Protein AF-A0A7X0D2J7-F1 (afdb_monomer_lite)

pLDDT: mean 70.95, std 14.41, range [35.81, 85.94]

Secondary structure (DSSP, 8-state):
----GGGS--HHHHHHHHHHHHHHHHHTT--SS-HHHHHHHHHHHHHHHTT---HHHHHHHHHHHGGGTT-

Radius of gyration: 12.38 Å; chains: 1; bounding box: 36×21×31 Å

Organism: NCBI:txid1737357

Foldseek 3Di:
DPPPLVVVQDVVQVVLLVVLLVVVCVVVVPDPPDVVSVVLSVLLSVVVVVPPSDSVVSNVVVVVVVVVVPD

Structure (mmCIF, N/CA/C/O backbone):
data_AF-A0A7X0D2J7-F1
#
_entry.id   AF-A0A7X0D2J7-F1
#
loop_
_atom_site.group_PDB
_atom_site.id
_atom_site.type_symbol
_atom_site.label_atom_id
_atom_site.label_alt_id
_atom_site.label_comp_id
_atom_site.label_asym_id
_atom_site.label_entity_id
_atom_site.label_seq_id
_atom_site.pdbx_PDB_ins_code
_atom_site.Cartn_x
_atom_site.Cartn_y
_atom_site.Cartn_z
_atom_site.occupancy
_atom_site.B_iso_or_equiv
_atom_site.auth_seq_id
_atom_site.auth_comp_id
_atom_site.auth_asym_id
_atom_site.auth_atom_id
_atom_site.pdbx_PDB_model_num
ATOM 1 N N . MET A 1 1 ? 25.396 -5.724 -0.256 1.00 36.19 1 MET A N 1
ATOM 2 C CA . MET A 1 1 ? 24.648 -5.414 -1.492 1.00 36.19 1 MET A CA 1
ATOM 3 C C . MET A 1 1 ? 23.228 -5.064 -1.082 1.00 36.19 1 MET A C 1
ATOM 5 O O . MET A 1 1 ? 22.511 -5.949 -0.642 1.00 36.19 1 MET A O 1
ATOM 9 N N . TYR A 1 2 ? 22.870 -3.779 -1.105 1.00 40.16 2 TYR A N 1
ATOM 10 C CA . TYR A 1 2 ? 21.489 -3.342 -0.888 1.00 40.16 2 TYR A CA 1
ATOM 11 C C . TYR A 1 2 ? 20.742 -3.552 -2.205 1.00 40.16 2 TYR A C 1
ATOM 13 O O . TYR A 1 2 ? 21.089 -2.922 -3.199 1.00 40.16 2 TYR A O 1
ATOM 21 N N . PHE A 1 3 ? 19.783 -4.478 -2.230 1.00 42.06 3 PHE A N 1
ATOM 22 C CA . PHE A 1 3 ? 18.862 -4.629 -3.354 1.00 42.06 3 PHE A CA 1
ATOM 23 C C . PHE A 1 3 ? 18.031 -3.349 -3.441 1.00 42.06 3 PHE A C 1
ATOM 25 O O . PHE A 1 3 ? 17.152 -3.104 -2.614 1.00 42.06 3 PHE A O 1
ATOM 32 N N . THR A 1 4 ? 18.344 -2.499 -4.412 1.00 45.66 4 THR A N 1
ATOM 33 C CA . THR A 1 4 ? 17.577 -1.304 -4.741 1.00 45.66 4 THR A CA 1
ATOM 34 C C . THR A 1 4 ? 16.271 -1.737 -5.405 1.00 45.66 4 THR A C 1
ATOM 36 O O . THR A 1 4 ? 16.094 -1.631 -6.610 1.00 45.66 4 THR A O 1
ATOM 39 N N . ALA A 1 5 ? 15.306 -2.198 -4.603 1.00 50.19 5 ALA A N 1
ATOM 40 C CA . ALA A 1 5 ? 13.918 -2.402 -5.038 1.00 50.19 5 ALA A CA 1
ATOM 41 C C . ALA A 1 5 ? 13.292 -1.121 -5.641 1.00 50.19 5 ALA A C 1
ATOM 43 O O . ALA A 1 5 ? 12.279 -1.179 -6.330 1.00 50.19 5 ALA A O 1
ATOM 44 N N . PHE A 1 6 ? 13.934 0.030 -5.423 1.00 48.59 6 PHE A N 1
ATOM 45 C CA . PHE A 1 6 ? 13.617 1.313 -6.041 1.00 48.59 6 PHE A CA 1
ATOM 46 C C . PHE A 1 6 ? 13.915 1.391 -7.545 1.00 48.59 6 PHE A C 1
ATOM 48 O O . PHE A 1 6 ? 13.333 2.240 -8.207 1.00 48.59 6 PHE A O 1
ATOM 55 N N . GLU A 1 7 ? 14.772 0.533 -8.107 1.00 49.06 7 GLU A N 1
ATOM 56 C CA . GLU A 1 7 ? 15.112 0.592 -9.540 1.00 49.06 7 GLU A CA 1
ATOM 57 C C . GLU A 1 7 ? 14.030 -0.049 -10.434 1.00 49.06 7 GLU A C 1
ATOM 59 O O . GLU A 1 7 ? 13.977 0.212 -11.630 1.00 49.06 7 GLU A O 1
ATOM 64 N N . ALA A 1 8 ? 13.125 -0.848 -9.849 1.00 60.19 8 ALA A N 1
ATOM 65 C CA . ALA A 1 8 ? 12.053 -1.553 -10.561 1.00 60.19 8 ALA A CA 1
ATOM 66 C C . ALA A 1 8 ? 10.670 -0.877 -10.465 1.00 60.19 8 ALA A C 1
ATOM 68 O O . ALA A 1 8 ? 9.723 -1.335 -11.106 1.00 60.19 8 ALA A O 1
ATOM 69 N N . LEU A 1 9 ? 10.536 0.171 -9.645 1.00 65.31 9 LEU A N 1
ATOM 70 C CA . LEU A 1 9 ? 9.281 0.892 -9.446 1.00 65.31 9 LEU A CA 1
ATOM 71 C C . LEU A 1 9 ? 9.260 2.130 -10.335 1.00 65.31 9 LEU A C 1
ATOM 73 O O . LEU A 1 9 ? 9.930 3.125 -10.052 1.00 65.31 9 LEU A O 1
ATOM 77 N N . GLU A 1 10 ? 8.467 2.090 -11.403 1.00 74.19 10 GLU A N 1
ATOM 78 C CA . GLU A 1 10 ? 8.252 3.277 -12.218 1.00 74.19 10 GLU A CA 1
ATOM 79 C C . GLU A 1 10 ? 7.515 4.349 -11.391 1.00 74.19 10 GLU A C 1
ATOM 81 O O . GLU A 1 10 ? 6.729 4.029 -10.495 1.00 74.19 10 GLU A O 1
ATOM 86 N N . PRO A 1 11 ? 7.681 5.649 -11.692 1.00 76.06 11 PRO A N 1
ATOM 87 C CA . PRO A 1 11 ? 6.941 6.711 -11.001 1.00 76.06 11 PRO A CA 1
ATOM 88 C C . PRO A 1 11 ? 5.414 6.518 -11.068 1.00 76.06 11 PRO A C 1
ATOM 90 O O . PRO A 1 11 ? 4.682 6.920 -10.160 1.00 76.06 11 PRO A O 1
ATOM 93 N N . ARG A 1 12 ? 4.923 5.845 -12.115 1.00 78.12 12 ARG A N 1
ATOM 94 C CA . ARG A 1 12 ? 3.521 5.434 -12.250 1.00 78.12 12 ARG A CA 1
ATOM 95 C C . ARG A 1 12 ? 3.121 4.349 -11.242 1.00 78.12 12 ARG A C 1
ATOM 97 O O . ARG A 1 12 ? 2.014 4.397 -10.701 1.00 78.12 12 ARG A O 1
ATOM 104 N N . ASP A 1 13 ? 4.019 3.412 -10.965 1.00 79.62 13 ASP A N 1
ATOM 105 C CA . ASP A 1 13 ? 3.817 2.350 -9.980 1.00 79.62 13 ASP A CA 1
ATOM 106 C C . ASP A 1 13 ? 3.777 2.953 -8.576 1.00 79.62 13 ASP A C 1
ATOM 108 O O . ASP A 1 13 ? 2.828 2.722 -7.834 1.00 79.62 13 ASP A O 1
ATOM 112 N N . LEU A 1 14 ? 4.722 3.845 -8.257 1.00 80.62 14 LEU A N 1
ATOM 113 C CA . LEU A 1 14 ? 4.725 4.597 -6.996 1.00 80.62 14 LEU A CA 1
ATOM 114 C C . LEU A 1 14 ? 3.447 5.419 -6.805 1.00 80.62 14 LEU A C 1
ATOM 116 O O . LEU A 1 14 ? 2.902 5.461 -5.703 1.00 80.62 14 LEU A O 1
ATOM 120 N N . THR A 1 15 ? 2.939 6.042 -7.871 1.00 83.44 15 THR A N 1
ATOM 121 C CA . THR A 1 15 ? 1.665 6.776 -7.823 1.00 83.44 15 THR A CA 1
ATOM 122 C C . THR A 1 15 ? 0.509 5.837 -7.486 1.00 83.44 15 THR A C 1
ATOM 124 O O . THR A 1 15 ? -0.295 6.145 -6.612 1.00 83.44 15 THR A O 1
ATOM 127 N N . THR A 1 16 ? 0.463 4.664 -8.122 1.00 83.00 16 THR A N 1
ATOM 128 C CA . THR A 1 16 ? -0.572 3.648 -7.876 1.00 83.00 16 THR A CA 1
ATOM 129 C C . THR A 1 16 ? -0.507 3.131 -6.442 1.00 83.00 16 THR A C 1
ATOM 131 O O . THR A 1 16 ? -1.526 3.081 -5.757 1.00 83.00 16 THR A O 1
ATOM 134 N N . LEU A 1 17 ? 0.694 2.800 -5.966 1.00 83.88 17 LEU A N 1
ATOM 135 C CA . LEU A 1 17 ? 0.931 2.330 -4.606 1.00 83.88 17 LEU A CA 1
ATOM 136 C C . LEU A 1 17 ? 0.501 3.374 -3.574 1.00 83.88 17 LEU A C 1
ATOM 138 O O . LEU A 1 17 ? -0.199 3.049 -2.618 1.00 83.88 17 LEU A O 1
ATOM 142 N N . LYS A 1 18 ? 0.852 4.642 -3.803 1.00 85.00 18 LYS A N 1
ATOM 143 C CA . LYS A 1 18 ? 0.457 5.751 -2.936 1.00 85.00 18 LYS A CA 1
ATOM 144 C C . LYS A 1 18 ? -1.059 5.945 -2.909 1.00 85.00 18 LYS A C 1
ATOM 146 O O . LYS A 1 18 ? -1.615 6.073 -1.825 1.00 85.00 18 LYS A O 1
ATOM 151 N N . THR A 1 19 ? -1.733 5.909 -4.060 1.00 85.94 19 THR A N 1
ATOM 152 C CA . THR A 1 19 ? -3.201 5.993 -4.120 1.00 85.94 19 THR A CA 1
ATOM 153 C C . THR A 1 19 ? -3.851 4.859 -3.333 1.00 85.94 19 THR A C 1
ATOM 155 O O . THR A 1 19 ? -4.722 5.119 -2.509 1.00 85.94 19 THR A O 1
ATOM 158 N N . VAL A 1 20 ? -3.392 3.618 -3.516 1.00 84.44 20 VAL A N 1
ATOM 159 C CA . VAL A 1 20 ? -3.933 2.467 -2.779 1.00 84.44 20 VAL A CA 1
ATOM 160 C C . VAL A 1 20 ? -3.681 2.603 -1.276 1.00 84.44 20 VAL A C 1
ATOM 162 O O . VAL A 1 20 ? -4.584 2.330 -0.489 1.00 84.44 20 VAL A O 1
ATOM 165 N N . LEU A 1 21 ? -2.494 3.058 -0.870 1.00 83.31 21 LEU A N 1
ATOM 166 C CA . LEU A 1 21 ? -2.158 3.298 0.533 1.00 83.31 21 LEU A CA 1
ATOM 167 C C . LEU A 1 21 ? -3.035 4.392 1.156 1.00 83.31 21 LEU A C 1
ATOM 169 O O . LEU A 1 21 ? -3.522 4.214 2.268 1.00 83.31 21 LEU A O 1
ATOM 173 N N . GLU A 1 22 ? -3.262 5.508 0.458 1.00 83.25 22 GLU A N 1
ATOM 174 C CA . GLU A 1 22 ? -4.138 6.587 0.931 1.00 83.25 22 GLU A CA 1
ATOM 175 C C . GLU A 1 22 ? -5.593 6.125 1.053 1.00 83.25 22 GLU A C 1
ATOM 177 O O . GLU A 1 22 ? -6.251 6.422 2.048 1.00 83.25 22 GLU A O 1
ATOM 182 N N . GLU A 1 23 ? -6.084 5.345 0.091 1.00 83.94 23 GLU A N 1
ATOM 183 C CA . GLU A 1 23 ? -7.421 4.756 0.164 1.00 83.94 23 GLU A CA 1
ATOM 184 C C . GLU A 1 23 ? -7.550 3.781 1.337 1.00 83.94 23 GLU A C 1
ATOM 186 O O . GLU A 1 23 ? -8.527 3.852 2.074 1.00 83.94 23 GLU A O 1
ATOM 191 N N . LEU A 1 24 ? -6.562 2.908 1.556 1.00 79.62 24 LEU A N 1
ATOM 192 C CA . LEU A 1 24 ? -6.552 1.982 2.694 1.00 79.62 24 LEU A CA 1
ATOM 193 C C . LEU A 1 24 ? -6.441 2.715 4.028 1.00 79.62 24 LEU A C 1
ATOM 195 O O . LEU A 1 24 ? -7.089 2.332 4.998 1.00 79.62 24 LEU A O 1
ATOM 199 N N . ARG A 1 25 ? -5.657 3.792 4.075 1.00 78.81 25 ARG A N 1
ATOM 200 C CA . ARG A 1 25 ? -5.552 4.661 5.245 1.00 78.81 25 ARG A CA 1
ATOM 201 C C . ARG A 1 25 ? -6.904 5.289 5.587 1.00 78.81 25 ARG A C 1
ATOM 203 O O . ARG A 1 25 ? -7.273 5.300 6.758 1.00 78.81 25 ARG A O 1
ATOM 210 N N . LEU A 1 26 ? -7.625 5.810 4.591 1.00 80.31 26 LEU A N 1
ATOM 211 C CA . LEU A 1 26 ? -8.957 6.396 4.773 1.00 80.31 26 LEU A CA 1
ATOM 212 C C . LEU A 1 26 ? -9.996 5.340 5.169 1.00 80.31 26 LEU A C 1
ATOM 214 O O . LEU A 1 26 ? -10.768 5.582 6.092 1.00 80.31 26 LEU A O 1
ATOM 218 N N . ASP A 1 27 ? -9.980 4.175 4.520 1.00 78.00 27 ASP A N 1
ATOM 219 C CA . ASP A 1 27 ? -10.882 3.048 4.800 1.00 78.00 27 ASP A CA 1
ATOM 220 C C . ASP A 1 27 ? -10.711 2.527 6.236 1.00 78.00 27 ASP A C 1
ATOM 222 O O . ASP A 1 27 ? -11.693 2.258 6.924 1.00 78.00 27 ASP A O 1
ATOM 226 N N . ARG A 1 28 ? -9.466 2.471 6.728 1.00 70.12 28 ARG A N 1
ATOM 227 C CA . ARG A 1 28 ? -9.141 2.047 8.100 1.00 70.12 28 ARG A CA 1
ATOM 228 C C . ARG A 1 28 ? -9.222 3.161 9.144 1.00 70.12 28 ARG A C 1
ATOM 230 O O . ARG A 1 28 ? -9.068 2.886 10.329 1.00 70.12 28 ARG A O 1
ATOM 237 N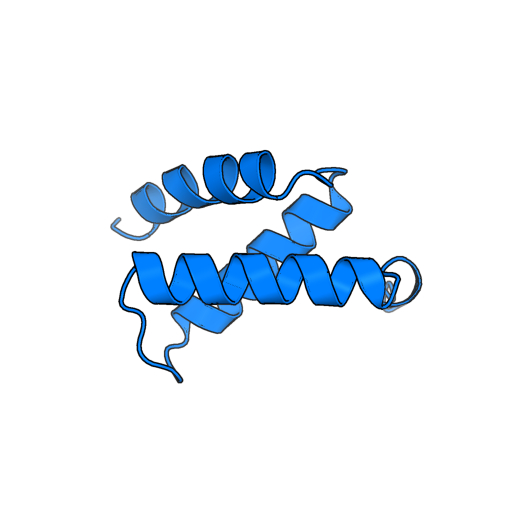 N . GLY A 1 29 ? -9.422 4.414 8.734 1.00 71.56 29 GLY A N 1
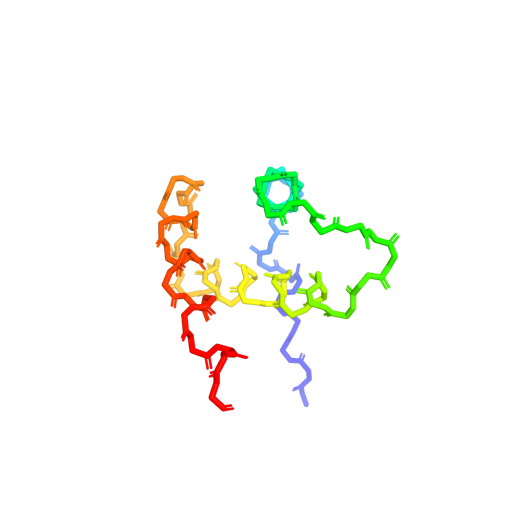ATOM 238 C CA . GLY A 1 29 ? -9.413 5.558 9.649 1.00 71.56 29 GLY A CA 1
ATOM 239 C C . GLY A 1 29 ? -8.060 5.804 10.332 1.00 71.56 29 GLY A C 1
ATOM 240 O O . GLY A 1 29 ? -8.024 6.391 11.412 1.00 71.56 29 GLY A O 1
ATOM 241 N N . ILE A 1 30 ? -6.948 5.368 9.728 1.00 68.69 30 ILE A N 1
ATOM 242 C CA . ILE A 1 30 ? -5.604 5.535 10.297 1.00 68.69 30 ILE A CA 1
ATOM 243 C C . ILE A 1 30 ? -5.184 7.005 10.170 1.00 68.69 30 ILE A C 1
ATOM 245 O O . ILE A 1 30 ? -5.009 7.561 9.075 1.00 68.69 30 ILE A O 1
ATOM 249 N N . ILE A 1 31 ? -5.003 7.660 11.313 1.00 67.62 31 ILE A N 1
ATOM 250 C CA . ILE A 1 31 ? -4.558 9.050 11.385 1.00 67.62 31 ILE A CA 1
ATOM 251 C C . ILE A 1 31 ? -3.029 9.048 11.404 1.00 67.62 31 ILE A C 1
ATOM 253 O O . ILE A 1 31 ? -2.417 8.562 12.343 1.00 67.62 31 ILE A O 1
ATOM 257 N N . ALA A 1 32 ? -2.394 9.587 10.360 1.00 58.62 32 ALA A N 1
ATOM 258 C CA . ALA A 1 32 ? -0.943 9.759 10.356 1.00 58.62 32 ALA A CA 1
ATOM 259 C C . ALA A 1 32 ? -0.509 10.704 11.498 1.00 58.62 32 ALA A C 1
ATOM 261 O O . ALA A 1 32 ? -1.206 11.698 11.729 1.00 58.62 32 ALA A O 1
ATOM 262 N N . PRO A 1 33 ? 0.643 10.476 12.155 1.00 57.47 33 PRO A N 1
ATOM 263 C CA . PRO A 1 33 ? 1.680 9.485 11.857 1.00 57.47 33 PRO A CA 1
ATOM 264 C C . PRO A 1 33 ? 1.554 8.248 12.759 1.00 57.47 33 PRO A C 1
ATOM 266 O O . PRO A 1 33 ? 2.140 8.192 13.838 1.00 57.47 33 PRO A O 1
ATOM 269 N N . ASP A 1 34 ? 0.777 7.265 12.315 1.00 65.19 34 ASP A N 1
ATOM 270 C CA . ASP A 1 34 ? 0.665 5.987 13.008 1.00 65.19 34 ASP A CA 1
ATOM 271 C C . ASP A 1 34 ? 1.704 5.009 12.436 1.00 65.19 34 ASP A C 1
ATOM 273 O O . ASP A 1 34 ? 1.785 4.891 11.207 1.00 65.19 34 ASP A O 1
ATOM 277 N N . PRO A 1 35 ? 2.493 4.308 13.270 1.00 70.06 35 PRO A N 1
ATOM 278 C CA . PRO A 1 35 ? 3.476 3.330 12.799 1.00 70.06 35 PRO A CA 1
ATOM 279 C C . PRO A 1 35 ? 2.854 2.214 11.944 1.00 70.06 35 PRO A C 1
ATOM 281 O O . PRO A 1 35 ? 3.540 1.662 11.085 1.00 70.06 35 PRO A O 1
ATOM 284 N N . GLY A 1 36 ? 1.549 1.943 12.084 1.00 69.56 36 GLY A N 1
ATOM 285 C CA . GLY A 1 36 ? 0.844 0.999 11.215 1.00 69.56 36 GLY A CA 1
ATOM 286 C C . GLY A 1 36 ? 0.809 1.420 9.739 1.00 69.56 36 GLY A C 1
ATOM 287 O O . GLY A 1 36 ? 0.690 0.570 8.857 1.00 69.56 36 GLY A O 1
ATOM 288 N N . LEU A 1 37 ? 0.958 2.716 9.430 1.00 75.31 37 LEU A N 1
ATOM 289 C CA . LEU A 1 37 ? 1.006 3.208 8.050 1.00 75.31 37 LEU A CA 1
ATOM 290 C C . LEU A 1 37 ? 2.317 2.829 7.345 1.00 75.31 37 LEU A C 1
ATOM 292 O O . LEU A 1 37 ? 2.295 2.504 6.156 1.00 75.31 37 LEU A O 1
ATOM 296 N N . ASP A 1 38 ? 3.441 2.857 8.063 1.00 78.88 38 ASP A N 1
ATOM 297 C CA . ASP A 1 38 ? 4.746 2.443 7.541 1.00 78.88 38 ASP A CA 1
ATOM 298 C C . ASP A 1 38 ? 4.784 0.932 7.271 1.00 78.88 38 ASP A C 1
ATOM 300 O O . ASP A 1 38 ? 5.305 0.500 6.239 1.00 78.88 38 ASP A O 1
ATOM 304 N N . GLU A 1 39 ? 4.177 0.128 8.150 1.00 79.69 39 GLU A N 1
ATOM 305 C CA . GLU A 1 39 ? 4.024 -1.316 7.936 1.00 79.69 39 GLU A CA 1
ATOM 306 C C . GLU A 1 39 ? 3.145 -1.605 6.713 1.00 79.69 39 GLU A C 1
ATOM 308 O O . GLU A 1 39 ? 3.572 -2.319 5.805 1.00 79.69 39 GLU A O 1
ATOM 313 N N . LEU A 1 40 ? 1.990 -0.940 6.600 1.00 78.62 40 LEU A N 1
ATOM 314 C CA . LEU A 1 40 ? 1.107 -1.029 5.431 1.00 78.62 40 LEU A CA 1
ATOM 315 C C . LEU A 1 40 ? 1.814 -0.655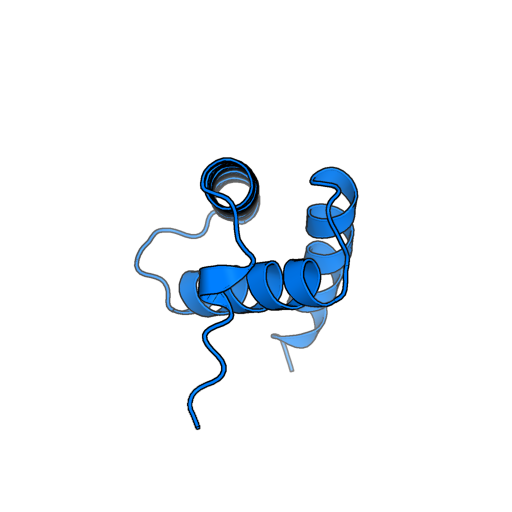 4.124 1.00 78.62 40 LEU A C 1
ATOM 317 O O . LEU A 1 40 ? 1.650 -1.340 3.113 1.00 78.62 40 LEU A O 1
ATOM 321 N N . ALA A 1 41 ? 2.603 0.421 4.125 1.00 81.25 41 ALA A N 1
ATOM 322 C CA . ALA A 1 41 ? 3.370 0.833 2.955 1.00 81.25 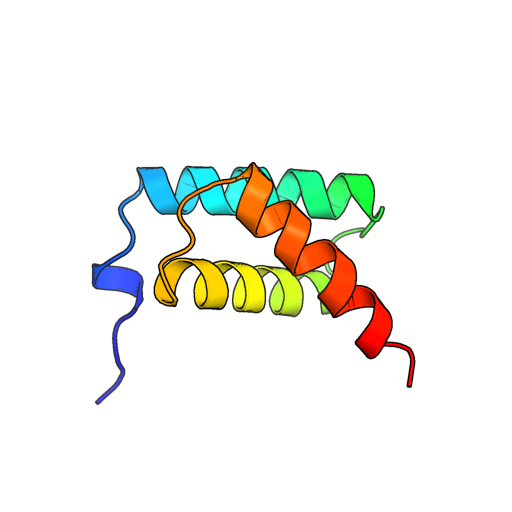41 ALA A CA 1
ATOM 323 C C . ALA A 1 41 ? 4.401 -0.232 2.559 1.00 81.25 41 ALA A C 1
ATOM 325 O O . ALA A 1 41 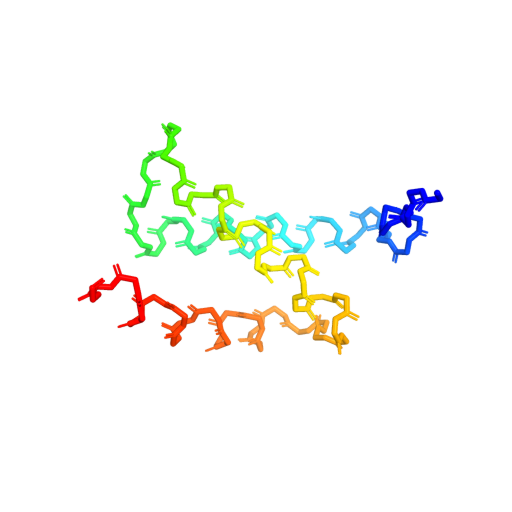? 4.583 -0.518 1.372 1.00 81.25 41 ALA A O 1
ATOM 326 N N . ARG A 1 42 ? 5.055 -0.848 3.547 1.00 82.94 42 ARG A N 1
ATOM 327 C CA . ARG A 1 42 ? 6.051 -1.896 3.328 1.00 82.94 42 ARG A CA 1
ATOM 328 C C . ARG A 1 42 ? 5.427 -3.177 2.779 1.00 82.94 42 ARG A C 1
ATOM 330 O O . ARG A 1 42 ? 5.959 -3.725 1.815 1.00 82.94 42 ARG A O 1
ATOM 337 N N . ASP A 1 43 ? 4.299 -3.620 3.327 1.00 83.44 43 ASP A N 1
ATOM 338 C CA . ASP A 1 43 ? 3.539 -4.767 2.814 1.00 83.44 43 ASP A CA 1
ATOM 339 C C . ASP A 1 43 ? 3.067 -4.545 1.377 1.00 83.44 43 ASP A C 1
ATOM 341 O O . ASP A 1 43 ? 3.208 -5.416 0.521 1.00 83.44 43 ASP A O 1
ATOM 345 N N . LEU A 1 44 ? 2.582 -3.346 1.076 1.00 83.88 44 LEU A N 1
ATOM 346 C CA . LEU A 1 44 ? 2.104 -2.975 -0.251 1.00 83.88 44 LEU A CA 1
ATOM 347 C C . LEU A 1 44 ? 3.239 -2.972 -1.295 1.00 83.88 44 LEU A C 1
ATOM 349 O O . LEU A 1 44 ? 3.056 -3.465 -2.410 1.00 83.88 44 LEU A O 1
ATOM 353 N N . VAL A 1 45 ? 4.437 -2.510 -0.923 1.00 83.12 45 VAL A N 1
ATOM 354 C CA . VAL A 1 45 ? 5.644 -2.634 -1.760 1.00 83.12 45 VAL A CA 1
ATOM 355 C C . VAL A 1 45 ? 6.071 -4.097 -1.912 1.00 83.12 45 VAL A C 1
ATOM 357 O O . VAL A 1 45 ? 6.406 -4.514 -3.019 1.00 83.12 45 VAL A O 1
ATOM 360 N N . ASN A 1 46 ? 6.031 -4.901 -0.846 1.00 84.00 46 ASN A N 1
ATOM 361 C CA . ASN A 1 46 ? 6.354 -6.330 -0.922 1.00 84.00 46 ASN A CA 1
ATOM 362 C C . ASN A 1 46 ? 5.411 -7.080 -1.873 1.00 84.00 46 ASN A C 1
ATOM 364 O O . ASN A 1 46 ? 5.875 -7.874 -2.690 1.00 84.00 46 ASN A O 1
ATOM 368 N N . LEU A 1 47 ? 4.106 -6.803 -1.818 1.00 83.56 47 LEU A N 1
ATOM 369 C CA . LEU A 1 47 ? 3.129 -7.371 -2.747 1.00 83.56 47 LEU A CA 1
ATOM 370 C C . LEU A 1 47 ? 3.417 -6.932 -4.187 1.00 83.56 47 LEU A C 1
ATOM 372 O O . LEU A 1 47 ? 3.408 -7.753 -5.104 1.00 83.56 47 LEU A O 1
ATOM 376 N N . TRP A 1 48 ? 3.763 -5.665 -4.402 1.00 83.50 48 TRP A N 1
ATOM 377 C CA . TRP A 1 48 ? 4.160 -5.204 -5.730 1.00 83.50 48 TRP A CA 1
ATOM 378 C C . TRP A 1 48 ? 5.373 -5.966 -6.278 1.00 83.50 48 TRP A C 1
ATOM 380 O O . TRP A 1 48 ? 5.371 -6.413 -7.426 1.00 83.50 48 TRP A O 1
ATOM 390 N N . LEU A 1 49 ? 6.393 -6.171 -5.440 1.00 81.31 49 LEU A N 1
ATOM 391 C CA . LEU A 1 49 ? 7.593 -6.939 -5.784 1.00 81.31 49 LEU A CA 1
ATOM 392 C C . LEU A 1 49 ? 7.300 -8.429 -6.004 1.00 81.31 49 LEU A C 1
ATOM 394 O O . LEU A 1 49 ? 7.970 -9.065 -6.814 1.00 81.31 49 LEU A O 1
ATOM 398 N N . ALA A 1 50 ? 6.283 -8.976 -5.337 1.00 82.38 50 ALA A N 1
ATOM 399 C CA . ALA A 1 50 ? 5.802 -10.336 -5.565 1.00 82.38 50 ALA A CA 1
ATOM 400 C C . ALA A 1 50 ? 5.042 -10.500 -6.899 1.00 82.38 50 ALA A C 1
ATOM 402 O O . ALA A 1 50 ? 4.736 -11.625 -7.289 1.00 82.38 50 ALA A O 1
ATOM 403 N N . GLY A 1 51 ? 4.771 -9.404 -7.620 1.00 81.00 51 GLY A N 1
ATOM 404 C CA . GLY A 1 51 ? 4.140 -9.407 -8.943 1.00 81.00 51 GLY A CA 1
ATOM 405 C C . GLY A 1 51 ? 2.694 -8.908 -8.962 1.00 81.00 51 GLY A C 1
ATOM 406 O O . GLY A 1 51 ? 2.085 -8.864 -10.032 1.00 81.00 51 GLY A O 1
ATOM 407 N N . PHE A 1 52 ? 2.144 -8.486 -7.820 1.00 81.94 52 PHE A N 1
ATOM 408 C CA . PHE A 1 52 ? 0.791 -7.939 -7.741 1.00 81.94 52 PHE A CA 1
ATOM 409 C C . PHE A 1 52 ? 0.768 -6.496 -8.261 1.00 81.94 52 PHE A C 1
ATOM 411 O O . PHE A 1 52 ? 1.140 -5.562 -7.555 1.00 81.94 52 PHE A O 1
ATOM 418 N N . ARG A 1 53 ? 0.308 -6.295 -9.502 1.00 79.12 53 ARG A N 1
ATOM 419 C CA . ARG A 1 53 ? 0.185 -4.954 -10.117 1.00 79.12 53 ARG A CA 1
ATOM 420 C C . ARG A 1 53 ? -1.236 -4.382 -10.124 1.00 79.12 53 ARG A C 1
ATOM 422 O O . ARG A 1 53 ? -1.454 -3.264 -10.585 1.00 79.12 53 ARG A O 1
ATOM 429 N N . GLY A 1 54 ? -2.217 -5.140 -9.635 1.00 77.75 54 GLY A N 1
ATOM 430 C CA . GLY A 1 54 ? -3.619 -4.727 -9.594 1.00 77.75 54 GLY A CA 1
ATOM 431 C C . GLY A 1 54 ? -3.970 -3.996 -8.300 1.00 77.75 54 GLY A C 1
ATOM 432 O O . GLY A 1 54 ? -3.848 -4.564 -7.221 1.00 77.75 54 GLY A O 1
ATOM 433 N N . SER A 1 55 ? -4.498 -2.772 -8.387 1.00 77.06 55 SER A N 1
ATOM 434 C CA . SER A 1 55 ? -4.943 -1.999 -7.214 1.00 77.06 55 SER A CA 1
ATOM 435 C C . SER A 1 55 ? -6.042 -2.703 -6.408 1.00 77.06 55 SER A C 1
ATOM 437 O O . SER A 1 55 ? -6.028 -2.668 -5.181 1.00 77.06 55 SER A O 1
ATOM 439 N N . CYS A 1 56 ? -6.978 -3.384 -7.075 1.00 75.81 56 CYS A N 1
ATOM 440 C CA . CYS A 1 56 ? -8.018 -4.174 -6.411 1.00 75.81 56 CYS A CA 1
ATOM 441 C C . CYS A 1 56 ? -7.439 -5.413 -5.707 1.00 75.81 56 CYS A C 1
ATOM 443 O O . CYS A 1 56 ? -7.834 -5.730 -4.588 1.00 75.81 56 CYS A O 1
ATOM 445 N N . GLU A 1 57 ? -6.460 -6.063 -6.337 1.00 80.19 57 GLU A N 1
ATOM 446 C CA . GLU A 1 57 ? -5.794 -7.263 -5.825 1.00 80.19 57 GLU A CA 1
ATOM 447 C C . GLU A 1 57 ? -4.932 -6.931 -4.601 1.00 80.19 57 GLU A C 1
ATOM 449 O O . GLU A 1 57 ? -5.053 -7.577 -3.566 1.00 80.19 57 GLU A O 1
ATOM 454 N N . LEU A 1 58 ? -4.167 -5.836 -4.662 1.00 81.00 58 LEU A N 1
ATOM 455 C CA . LEU A 1 58 ? -3.402 -5.301 -3.532 1.00 81.00 58 LEU A CA 1
ATOM 456 C C . LEU A 1 58 ? -4.310 -4.994 -2.337 1.00 81.00 58 LEU A C 1
ATOM 458 O O . LEU A 1 58 ? -4.040 -5.437 -1.223 1.00 81.00 58 LEU A O 1
ATOM 462 N N . LYS A 1 59 ? -5.439 -4.308 -2.567 1.00 77.38 59 LYS A N 1
ATOM 463 C CA . LYS A 1 59 ? -6.430 -4.042 -1.512 1.00 77.38 59 LYS A CA 1
ATOM 464 C C . LYS A 1 59 ? -6.993 -5.333 -0.922 1.00 77.38 59 LYS A C 1
ATOM 466 O O . LYS A 1 59 ? -7.117 -5.440 0.295 1.00 77.38 59 LYS A O 1
ATOM 471 N N . ALA A 1 60 ? -7.337 -6.306 -1.765 1.00 79.25 60 ALA A N 1
ATOM 472 C CA . ALA A 1 60 ? -7.875 -7.589 -1.327 1.00 79.25 60 ALA A CA 1
ATOM 473 C C . ALA A 1 60 ? -6.865 -8.387 -0.493 1.00 79.25 60 ALA A C 1
ATOM 475 O O . ALA A 1 60 ? -7.268 -9.004 0.485 1.00 79.25 60 ALA A O 1
ATOM 476 N N . MET A 1 61 ? -5.576 -8.325 -0.836 1.00 78.88 61 MET A N 1
ATOM 477 C CA . MET A 1 61 ? -4.493 -8.991 -0.105 1.00 78.88 61 MET A CA 1
ATOM 478 C C . MET A 1 61 ? -4.125 -8.267 1.191 1.00 78.88 61 MET A C 1
ATOM 480 O O . MET A 1 61 ? -3.719 -8.911 2.151 1.00 78.88 61 MET A O 1
ATOM 484 N N . MET A 1 62 ? -4.333 -6.952 1.273 1.00 73.75 62 MET A N 1
ATOM 485 C CA . MET A 1 62 ? -4.087 -6.192 2.502 1.00 73.75 62 MET A CA 1
ATOM 486 C C . MET A 1 62 ? -5.209 -6.315 3.535 1.00 73.75 62 MET A C 1
ATOM 488 O O . MET A 1 62 ? -4.942 -6.198 4.730 1.00 73.75 62 MET A O 1
ATOM 492 N N . LYS A 1 63 ? -6.453 -6.586 3.118 1.00 68.38 63 LYS A N 1
ATOM 493 C CA . LYS A 1 63 ? -7.583 -6.862 4.028 1.00 68.38 63 LYS A CA 1
ATOM 494 C C . LYS A 1 63 ? -7.324 -8.003 5.033 1.00 68.38 63 LYS A C 1
ATOM 496 O O . LYS A 1 63 ? -7.591 -7.785 6.209 1.00 68.38 63 LYS A O 1
ATOM 501 N N . PRO A 1 64 ? -6.817 -9.187 4.638 1.00 61.16 64 PRO A N 1
ATOM 502 C CA . PRO A 1 64 ? -6.556 -10.280 5.573 1.00 61.16 64 PRO A CA 1
ATOM 503 C C . PRO A 1 64 ? -5.307 -10.077 6.442 1.00 61.16 64 PRO A C 1
ATOM 505 O O . PRO A 1 64 ? -5.255 -10.654 7.522 1.00 61.16 64 PRO A O 1
ATOM 508 N N . ILE A 1 65 ? -4.330 -9.258 6.023 1.00 57.31 65 ILE A N 1
ATOM 509 C CA . ILE A 1 65 ? -3.104 -8.994 6.810 1.00 57.31 65 ILE A CA 1
ATOM 510 C C . ILE A 1 65 ? -3.438 -8.296 8.144 1.00 57.31 65 ILE A C 1
ATOM 512 O O . ILE A 1 65 ? -2.779 -8.533 9.151 1.00 57.31 65 ILE A O 1
ATOM 516 N N . ASP A 1 66 ? -4.524 -7.519 8.187 1.00 51.19 66 ASP A N 1
ATOM 517 C CA . ASP A 1 66 ? -5.005 -6.836 9.397 1.00 51.19 66 ASP A CA 1
ATOM 518 C C . ASP A 1 66 ? -5.530 -7.802 10.475 1.00 51.19 66 ASP A C 1
ATOM 520 O O . ASP A 1 66 ? -5.381 -7.551 11.668 1.00 51.19 66 ASP A O 1
ATOM 524 N N . LEU A 1 67 ? -6.076 -8.960 10.077 1.00 49.97 67 LEU A N 1
ATOM 525 C CA . LEU A 1 67 ? -6.625 -9.931 11.030 1.00 49.97 67 LEU A CA 1
ATOM 526 C C . LEU A 1 67 ? -5.543 -10.626 11.873 1.00 49.97 67 LEU A C 1
ATOM 528 O O . LEU A 1 67 ? -5.861 -11.206 12.908 1.00 49.97 67 LEU A O 1
ATOM 532 N N . HIS A 1 68 ? -4.281 -10.581 11.439 1.00 46.09 68 HIS A N 1
ATOM 533 C CA . HIS A 1 68 ? -3.151 -11.204 12.135 1.00 46.09 68 HIS A CA 1
ATOM 534 C C . HIS A 1 68 ? -2.388 -10.249 13.070 1.00 46.09 68 HIS A C 1
ATOM 536 O O . HIS A 1 68 ? -1.539 -10.714 13.823 1.00 46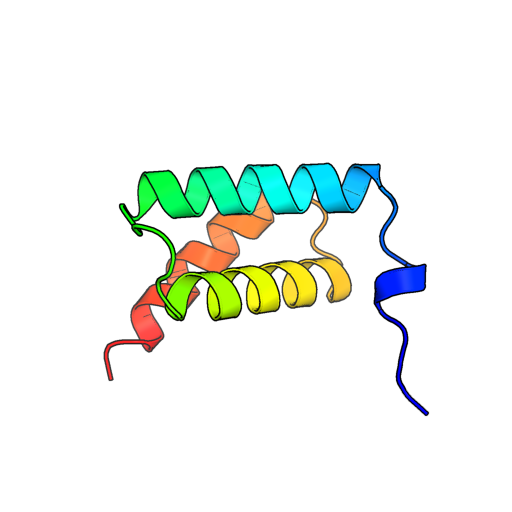.09 68 HIS A O 1
ATOM 542 N N . LEU A 1 69 ? -2.699 -8.946 13.076 1.00 46.22 69 LEU A N 1
ATOM 543 C CA . LEU A 1 69 ? -2.076 -7.949 13.966 1.00 46.22 69 LEU A CA 1
ATOM 544 C C . LEU A 1 69 ? -2.782 -7.812 15.333 1.00 46.22 69 LEU A C 1
ATOM 546 O O . LEU A 1 69 ? -2.380 -7.000 16.160 1.00 46.22 69 LEU A O 1
ATOM 550 N N . CYS A 1 70 ? -3.813 -8.625 15.591 1.00 38.16 70 CYS A N 1
ATOM 551 C CA . CYS A 1 70 ? -4.548 -8.699 16.862 1.00 38.16 70 CYS A CA 1
ATOM 552 C C . CYS A 1 70 ? -4.262 -9.989 17.666 1.00 38.16 70 CYS A C 1
ATOM 554 O O . CYS A 1 70 ? -5.158 -10.476 18.361 1.00 38.16 70 CYS A O 1
ATOM 556 N N . GLN A 1 71 ? -3.054 -10.563 17.580 1.00 35.81 71 GLN A N 1
ATOM 557 C CA . GLN A 1 71 ? -2.627 -11.659 18.467 1.00 35.81 71 GLN A CA 1
ATOM 558 C C . GLN A 1 71 ? -1.478 -11.254 19.383 1.00 35.81 71 GLN A C 1
ATOM 560 O O . GLN A 1 71 ? -0.520 -10.624 18.888 1.00 35.81 71 GLN A O 1
#

Sequence (71 aa):
MYFTAFEALEPRDLTTLKTVLEELRLDRGIIAPDPGLDELARDLVNLWLAGFRGSCELKAMMKPIDLHLCQ